Protein AF-A0A8W8NZS8-F1 (afdb_monomer_lite)

pLDDT: mean 82.21, std 13.57, range [36.47, 95.69]

Foldseek 3Di:
DFLLVVLVVVVVVVVVVLVVVLVVQVCVDPCNVDDDDPVCVVVVVVSSVVSVVCCCPPPDDSDPPDPVVVVVVVVVSVVVSPDHDVVVVVCVVVVVVPDDDPDDDLVVDPPRDDPDDPPPPDDDDDDDDDDD

Sequence (132 aa):
MSTADANTSRLVTKIRWVVESANARIKRWKFFDRILPSSQVPFISDFIKIV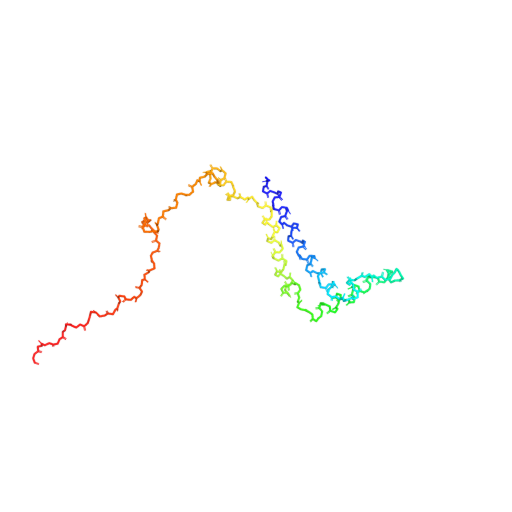CGISNKYFPPLSTGCTEEDSLVAAKMQYLSRQINQLKEEVEERKLDTRSAIWKHPDELQDFPHAIDESESEDDSSECLNEQ

Secondary structure (DSSP, 8-state):
--HHHHHHHHHHHHHHHHHHHHHHHHHTSGGGSS---GGGGGGHHHHHHHHHHHHHHHS--SS-S-HHHHHHHHHHHHHHHTS--HHHHHHHHTTTTTPPP----GGG-TT------TTS-S----------

InterPro domains:
  IPR027806 Harbinger transposase-derived nuclease domain [PF13359] (2-56)

Organism: Magallana gigas (NCBI:txid29159)

Radius of gyration: 3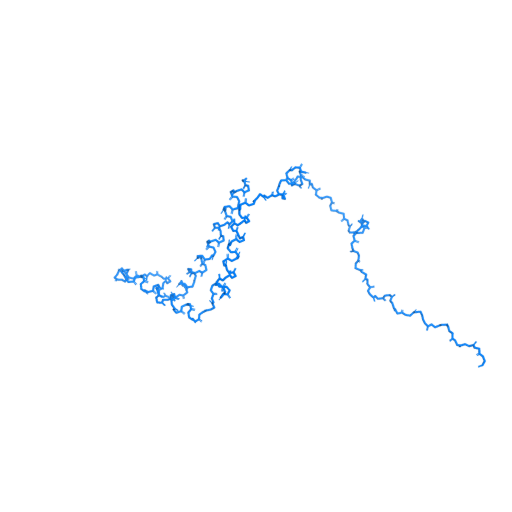0.35 Å; chains: 1; bounding box: 91×66×52 Å

Structure (mmCIF, N/CA/C/O backbone):
data_AF-A0A8W8NZS8-F1
#
_entry.id   AF-A0A8W8NZS8-F1
#
loop_
_atom_site.group_PDB
_atom_site.id
_atom_site.type_symbol
_atom_site.label_atom_id
_atom_site.label_alt_id
_atom_site.label_comp_id
_atom_site.label_asym_id
_atom_site.label_entity_id
_atom_site.label_seq_id
_atom_site.pdbx_PDB_ins_code
_atom_site.Cartn_x
_atom_site.Cartn_y
_atom_site.Cartn_z
_atom_site.occupancy
_atom_site.B_iso_or_equiv
_atom_site.auth_seq_id
_atom_site.auth_comp_id
_atom_site.auth_asym_id
_atom_site.auth_atom_id
_atom_site.pdbx_PDB_model_num
ATOM 1 N N . MET A 1 1 ? -3.570 1.074 25.298 1.00 65.81 1 MET A N 1
ATOM 2 C CA . MET A 1 1 ? -3.574 1.743 23.974 1.00 65.81 1 MET A CA 1
ATOM 3 C C . MET A 1 1 ? -4.966 2.309 23.723 1.00 65.81 1 MET A C 1
ATOM 5 O O . MET A 1 1 ? -5.942 1.596 23.969 1.00 65.81 1 MET A O 1
ATOM 9 N N . SER A 1 2 ? -5.082 3.576 23.316 1.00 85.25 2 SER A N 1
ATOM 10 C CA . SER A 1 2 ? -6.393 4.175 23.037 1.00 85.25 2 SER A CA 1
ATOM 11 C C . SER A 1 2 ? -6.985 3.619 21.734 1.00 85.25 2 SER A C 1
ATOM 13 O O . SER A 1 2 ? -6.271 3.068 20.893 1.00 85.25 2 SER A O 1
ATOM 15 N N . THR A 1 3 ? -8.300 3.754 21.555 1.00 85.69 3 THR A N 1
ATOM 16 C CA . THR A 1 3 ? -8.964 3.361 20.302 1.00 85.69 3 THR A CA 1
ATOM 17 C C . THR A 1 3 ? -8.446 4.173 19.113 1.00 85.69 3 THR A C 1
ATOM 19 O O . THR A 1 3 ? -8.223 3.614 18.040 1.00 85.69 3 THR A O 1
ATOM 22 N N . ALA A 1 4 ? -8.182 5.467 19.315 1.00 86.56 4 ALA A N 1
ATOM 23 C CA . ALA A 1 4 ? -7.640 6.349 18.286 1.00 86.56 4 ALA A CA 1
ATOM 24 C C . ALA A 1 4 ? -6.237 5.909 17.828 1.00 86.56 4 ALA A C 1
ATOM 26 O O . ALA A 1 4 ? -5.978 5.827 16.624 1.00 86.56 4 ALA A O 1
ATOM 27 N N . ASP A 1 5 ? -5.359 5.534 18.765 1.00 87.94 5 ASP A N 1
ATOM 28 C CA . ASP A 1 5 ? -4.012 5.040 18.441 1.00 87.94 5 ASP A CA 1
ATOM 29 C C . ASP A 1 5 ? -4.075 3.716 17.674 1.00 87.94 5 ASP A C 1
ATOM 31 O O . ASP A 1 5 ? -3.342 3.501 16.702 1.00 87.94 5 ASP A O 1
ATOM 35 N N . ALA A 1 6 ? -4.977 2.821 18.088 1.00 88.69 6 ALA A N 1
ATOM 36 C CA . ALA A 1 6 ? -5.173 1.531 17.439 1.00 88.69 6 ALA A CA 1
ATOM 37 C C . ALA A 1 6 ? -5.706 1.701 16.006 1.00 88.69 6 ALA A C 1
ATOM 39 O O . ALA A 1 6 ? -5.213 1.056 15.079 1.00 88.69 6 ALA A O 1
ATOM 40 N N . ASN A 1 7 ? -6.674 2.594 15.798 1.00 89.19 7 ASN A N 1
ATOM 41 C CA . ASN A 1 7 ? -7.216 2.891 14.473 1.00 89.19 7 ASN A CA 1
ATOM 42 C C . ASN A 1 7 ? -6.180 3.556 13.560 1.00 89.19 7 ASN A C 1
ATOM 44 O O . ASN A 1 7 ? -6.047 3.161 12.402 1.00 89.19 7 ASN A O 1
ATOM 48 N N . THR A 1 8 ? -5.391 4.493 14.090 1.00 89.00 8 THR A N 1
ATOM 49 C CA . THR A 1 8 ? -4.275 5.119 13.363 1.00 89.00 8 THR A CA 1
ATOM 50 C C . THR A 1 8 ? -3.255 4.068 12.927 1.00 89.00 8 THR A C 1
ATOM 52 O O . THR A 1 8 ? -2.875 4.005 11.757 1.00 89.00 8 THR A O 1
ATOM 55 N N . SER A 1 9 ? -2.875 3.170 13.836 1.00 90.75 9 SER A N 1
ATOM 56 C CA . SER A 1 9 ? -1.940 2.077 13.546 1.00 90.75 9 SER A CA 1
ATOM 57 C C . SER A 1 9 ? -2.477 1.124 12.472 1.00 90.75 9 SER A C 1
ATOM 59 O O . SER A 1 9 ? -1.734 0.716 11.573 1.00 90.75 9 SER A O 1
ATOM 61 N N . ARG A 1 10 ? -3.778 0.796 12.509 1.00 90.06 10 ARG A N 1
ATOM 62 C CA . ARG A 1 10 ? -4.436 -0.014 11.469 1.00 90.06 10 ARG A CA 1
ATOM 63 C C . ARG A 1 10 ? -4.412 0.676 10.110 1.00 90.06 10 ARG A C 1
ATOM 65 O O . ARG A 1 10 ? -4.098 0.015 9.123 1.00 90.06 10 ARG A O 1
ATOM 72 N N . LEU A 1 11 ? -4.697 1.977 10.052 1.00 90.00 11 LEU A N 1
ATOM 73 C CA . LEU A 1 11 ? -4.678 2.738 8.802 1.00 90.00 11 LEU A CA 1
ATOM 74 C C . LEU A 1 11 ? -3.274 2.756 8.183 1.00 90.00 11 LEU A C 1
ATOM 76 O O . LEU A 1 11 ? -3.115 2.408 7.015 1.00 90.00 11 LEU A O 1
ATOM 80 N N . VAL A 1 12 ? -2.250 3.070 8.983 1.00 91.56 12 VAL A N 1
ATOM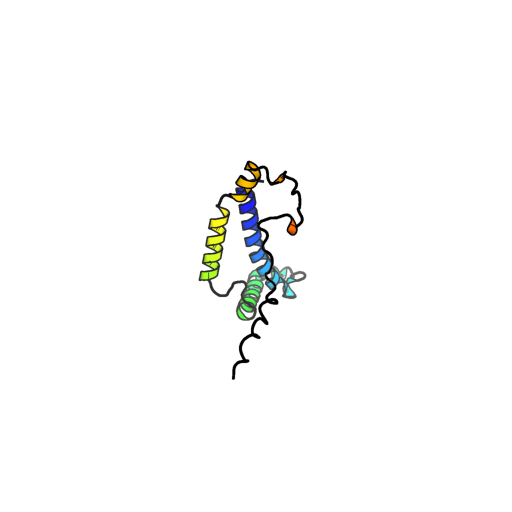 81 C CA . VAL A 1 12 ? -0.840 3.029 8.554 1.00 91.56 12 VAL A CA 1
ATOM 82 C C . VAL A 1 12 ? -0.471 1.645 8.031 1.00 91.56 12 VAL A C 1
ATOM 84 O O . VAL A 1 12 ? 0.169 1.525 6.988 1.00 91.56 12 VAL A O 1
ATOM 87 N N . THR A 1 13 ? -0.906 0.595 8.727 1.00 93.25 13 THR A N 1
ATOM 88 C CA . THR A 1 13 ? -0.668 -0.784 8.298 1.00 93.25 13 THR A CA 1
ATOM 89 C C . THR A 1 13 ? -1.330 -1.047 6.948 1.00 93.25 13 THR A C 1
ATOM 91 O O . THR A 1 13 ? -0.653 -1.487 6.029 1.00 93.25 13 THR A O 1
ATOM 94 N N . LYS A 1 14 ? -2.610 -0.712 6.759 1.00 88.94 14 LYS A N 1
ATOM 95 C CA . LYS A 1 14 ? -3.296 -0.909 5.470 1.00 88.94 14 LYS A CA 1
ATOM 96 C C . LYS A 1 14 ? -2.599 -0.187 4.314 1.00 88.94 14 LYS A C 1
ATOM 98 O O . LYS A 1 14 ? -2.395 -0.794 3.268 1.00 88.94 14 LYS A O 1
ATOM 103 N N . ILE A 1 15 ? -2.169 1.059 4.514 1.00 89.62 15 ILE A N 1
ATOM 104 C CA . ILE A 1 15 ? -1.408 1.814 3.504 1.00 89.62 15 ILE A CA 1
ATOM 105 C C . ILE A 1 15 ? -0.079 1.118 3.195 1.00 89.62 15 ILE A C 1
ATOM 107 O O . ILE A 1 15 ? 0.270 0.935 2.028 1.00 89.62 15 ILE A O 1
ATOM 111 N N . ARG A 1 16 ? 0.649 0.683 4.229 1.00 93.62 16 ARG A N 1
ATOM 112 C CA . ARG A 1 16 ? 1.910 -0.047 4.065 1.00 93.62 16 ARG A CA 1
ATOM 113 C C . ARG A 1 16 ? 1.730 -1.295 3.207 1.00 93.62 16 ARG A C 1
ATOM 115 O O . ARG A 1 16 ? 2.531 -1.492 2.305 1.00 93.62 16 ARG A O 1
ATOM 122 N N . TRP A 1 17 ? 0.674 -2.080 3.423 1.00 92.56 17 TRP A N 1
ATOM 123 C CA . TRP A 1 17 ? 0.405 -3.284 2.626 1.00 92.56 17 TRP A CA 1
ATOM 124 C C . TRP A 1 17 ? 0.272 -2.977 1.128 1.00 92.56 17 TRP A C 1
ATOM 126 O O . TRP A 1 17 ? 0.800 -3.719 0.298 1.00 92.56 17 TRP A O 1
ATOM 136 N N . VAL A 1 18 ? -0.376 -1.865 0.768 1.00 88.69 18 VAL A N 1
ATOM 137 C CA . VAL A 1 18 ? -0.490 -1.425 -0.634 1.00 88.69 18 VAL A CA 1
ATOM 138 C C . VAL A 1 18 ? 0.886 -1.057 -1.200 1.00 88.69 18 VAL A C 1
ATOM 140 O O . VAL A 1 18 ? 1.259 -1.519 -2.280 1.00 88.69 18 VAL A O 1
ATOM 143 N N . VAL A 1 19 ? 1.674 -0.277 -0.454 1.00 92.19 19 VAL A N 1
ATOM 144 C CA . VAL A 1 19 ? 3.027 0.142 -0.861 1.00 92.19 19 VAL A CA 1
ATOM 145 C C . VAL A 1 19 ? 3.975 -1.053 -0.985 1.00 92.19 19 VAL A C 1
ATOM 147 O O . VAL A 1 19 ? 4.726 -1.152 -1.953 1.00 92.19 19 VAL A O 1
ATOM 150 N N . GLU A 1 20 ? 3.938 -1.985 -0.038 1.00 93.19 20 GLU A N 1
ATOM 151 C CA . GLU A 1 20 ? 4.733 -3.213 -0.065 1.00 93.19 20 GLU A CA 1
ATOM 152 C C . GLU A 1 20 ? 4.358 -4.098 -1.250 1.00 93.19 20 GLU A C 1
ATOM 154 O O . GLU A 1 20 ? 5.249 -4.605 -1.929 1.00 93.19 20 GLU A O 1
ATOM 159 N N . SER A 1 21 ? 3.065 -4.209 -1.564 1.00 89.81 21 SER A N 1
ATOM 160 C CA . SER A 1 21 ? 2.588 -4.949 -2.736 1.00 89.81 21 SER A CA 1
ATOM 161 C C . SER A 1 21 ? 3.105 -4.340 -4.044 1.00 89.81 21 SER A C 1
ATOM 163 O O . SER A 1 21 ? 3.544 -5.069 -4.936 1.00 89.81 21 SER A O 1
ATOM 165 N N . ALA A 1 22 ? 3.124 -3.008 -4.158 1.00 90.12 22 ALA A N 1
ATOM 166 C CA . ALA A 1 22 ? 3.720 -2.319 -5.303 1.00 90.12 22 ALA A CA 1
ATOM 167 C C . ALA A 1 22 ? 5.245 -2.523 -5.371 1.00 90.12 22 ALA A C 1
ATOM 169 O O . ALA A 1 22 ? 5.784 -2.893 -6.416 1.00 90.12 22 ALA A O 1
ATOM 170 N N . ASN A 1 23 ? 5.944 -2.370 -4.245 1.00 90.25 23 ASN A N 1
ATOM 171 C CA . ASN A 1 23 ? 7.390 -2.571 -4.161 1.00 90.25 23 ASN A CA 1
ATOM 172 C C . ASN A 1 23 ? 7.801 -4.012 -4.486 1.00 90.25 23 ASN A C 1
ATOM 174 O O . ASN A 1 23 ? 8.819 -4.220 -5.146 1.00 90.25 23 ASN A O 1
ATOM 178 N N . ALA A 1 24 ? 7.016 -5.007 -4.074 1.00 90.06 24 ALA A N 1
ATOM 179 C CA . ALA A 1 24 ? 7.258 -6.408 -4.401 1.00 90.06 24 ALA A CA 1
ATOM 180 C C . ALA A 1 24 ? 7.233 -6.650 -5.920 1.00 90.06 24 ALA A C 1
ATOM 182 O O . ALA A 1 24 ? 8.060 -7.402 -6.437 1.00 90.06 24 ALA A O 1
ATOM 183 N N . ARG A 1 25 ? 6.351 -5.962 -6.664 1.00 90.31 25 ARG A N 1
ATOM 184 C CA . ARG A 1 25 ? 6.322 -6.043 -8.135 1.00 90.31 25 ARG A CA 1
ATOM 185 C C . ARG A 1 25 ? 7.576 -5.475 -8.776 1.00 90.31 25 ARG A C 1
ATOM 187 O O . ARG A 1 25 ? 8.100 -6.091 -9.697 1.00 90.31 25 ARG A O 1
ATOM 194 N N . ILE A 1 26 ? 8.073 -4.345 -8.278 1.00 90.56 26 ILE A N 1
ATOM 195 C CA . ILE A 1 26 ? 9.309 -3.733 -8.782 1.00 90.56 26 ILE A CA 1
ATOM 196 C C . ILE A 1 26 ? 10.501 -4.652 -8.486 1.00 90.56 26 ILE A C 1
ATOM 198 O O . ILE A 1 26 ? 11.286 -4.960 -9.380 1.00 90.56 26 ILE A O 1
ATOM 202 N N . LYS A 1 27 ? 10.598 -5.176 -7.261 1.00 88.19 27 LYS A N 1
ATOM 203 C CA . LYS A 1 27 ? 11.696 -6.062 -6.840 1.00 88.19 27 LYS A CA 1
ATOM 204 C C . LYS A 1 27 ? 11.701 -7.431 -7.527 1.00 88.19 27 LYS A C 1
ATOM 206 O O . LYS A 1 27 ? 12.731 -8.090 -7.536 1.00 88.19 27 LYS A O 1
ATOM 211 N N . ARG A 1 28 ? 10.598 -7.853 -8.159 1.00 88.62 28 ARG A N 1
ATOM 212 C CA . ARG A 1 28 ? 10.556 -9.074 -8.990 1.00 88.62 28 ARG A CA 1
ATOM 213 C C . ARG A 1 28 ? 11.552 -9.030 -10.157 1.00 88.62 28 ARG A C 1
ATOM 215 O O . ARG A 1 28 ? 11.950 -10.073 -10.676 1.00 88.62 28 ARG A O 1
ATOM 222 N N . TRP A 1 29 ? 11.935 -7.838 -10.601 1.00 88.88 29 TRP A N 1
ATOM 223 C CA . TRP A 1 29 ? 12.848 -7.660 -11.720 1.00 88.88 29 TRP A CA 1
ATOM 224 C C . TRP A 1 29 ? 14.290 -7.804 -11.246 1.00 88.88 29 TRP A C 1
ATOM 226 O O . TRP A 1 29 ? 14.765 -7.000 -10.450 1.00 88.88 29 TRP A O 1
ATOM 236 N N . LYS A 1 30 ? 15.018 -8.785 -11.800 1.00 87.88 30 LYS A N 1
ATOM 237 C CA . LYS A 1 30 ? 16.430 -9.060 -11.459 1.00 87.88 30 LYS A CA 1
ATOM 238 C C . LYS A 1 30 ? 17.331 -7.825 -11.536 1.00 87.88 30 LYS A C 1
ATOM 240 O O . LYS A 1 30 ? 18.297 -7.731 -10.790 1.00 87.88 30 LYS A O 1
ATOM 245 N N . PHE A 1 31 ? 16.996 -6.880 -12.415 1.00 86.19 31 PHE A N 1
ATOM 246 C CA . PHE A 1 31 ? 17.688 -5.599 -12.543 1.00 86.19 31 PHE A CA 1
ATOM 247 C C . PHE A 1 31 ? 17.717 -4.793 -11.229 1.00 86.19 31 PHE A C 1
ATOM 249 O O . PHE A 1 31 ? 18.713 -4.140 -10.938 1.00 86.19 31 PHE A O 1
ATOM 256 N N . PHE A 1 32 ? 16.664 -4.879 -10.408 1.00 86.31 32 PHE A N 1
ATOM 257 C CA . PHE A 1 32 ? 16.542 -4.165 -9.132 1.00 86.31 32 PHE A CA 1
ATOM 258 C C . PHE A 1 32 ? 16.889 -5.014 -7.898 1.00 86.31 32 PHE A C 1
ATOM 260 O O . PHE A 1 32 ? 16.834 -4.500 -6.784 1.00 86.31 32 PHE A O 1
ATOM 267 N N . ASP A 1 33 ? 17.231 -6.295 -8.063 1.00 77.56 33 ASP A N 1
ATOM 268 C CA . ASP A 1 33 ? 17.355 -7.239 -6.942 1.00 77.56 33 ASP A CA 1
ATOM 269 C C . ASP A 1 33 ? 18.663 -7.072 -6.143 1.00 77.56 33 ASP A C 1
ATOM 271 O O . ASP A 1 33 ? 18.715 -7.497 -4.992 1.00 77.56 33 ASP A O 1
ATOM 275 N N . ARG A 1 34 ? 19.747 -6.499 -6.710 1.00 70.44 34 ARG A N 1
ATOM 276 C CA . ARG A 1 34 ? 21.086 -6.702 -6.101 1.00 70.44 34 ARG A CA 1
ATOM 277 C C . ARG A 1 34 ? 22.055 -5.537 -5.972 1.00 70.44 34 ARG A C 1
ATOM 279 O O . ARG A 1 34 ? 22.749 -5.557 -4.975 1.00 70.44 34 ARG A O 1
ATOM 286 N N . ILE A 1 35 ? 22.147 -4.582 -6.897 1.00 75.69 35 ILE A N 1
ATOM 287 C CA . ILE A 1 35 ? 22.908 -3.309 -6.804 1.00 75.69 35 ILE A CA 1
ATOM 288 C C . ILE A 1 35 ? 22.826 -2.669 -8.195 1.00 75.69 35 ILE A C 1
ATOM 290 O O . ILE A 1 35 ? 23.009 -3.352 -9.203 1.00 75.69 35 ILE A O 1
ATOM 294 N N . LEU A 1 36 ? 22.582 -1.361 -8.256 1.00 82.62 36 LEU A N 1
ATOM 295 C CA . LEU A 1 36 ? 22.679 -0.582 -9.490 1.00 82.62 36 LEU A CA 1
ATOM 296 C C . LEU A 1 36 ? 24.047 0.114 -9.553 1.00 82.62 36 LEU A C 1
ATOM 298 O O . LEU A 1 36 ? 24.454 0.709 -8.552 1.00 82.62 36 LEU A O 1
ATOM 302 N N . PRO A 1 37 ? 24.755 0.090 -10.698 1.00 87.31 37 PRO A N 1
ATOM 303 C CA . PRO A 1 37 ? 25.967 0.883 -10.867 1.00 87.31 37 PRO A CA 1
ATOM 304 C C . PRO A 1 37 ? 25.679 2.371 -10.645 1.00 87.31 37 PRO A C 1
ATOM 306 O O . PRO A 1 37 ? 24.661 2.878 -11.115 1.00 87.31 37 PRO A O 1
ATOM 309 N N . SER A 1 38 ? 26.594 3.103 -10.005 1.00 89.12 38 SER A N 1
ATOM 310 C CA . SER A 1 38 ? 26.406 4.537 -9.723 1.00 89.12 38 SER A CA 1
ATOM 311 C C . SER A 1 38 ? 26.175 5.379 -10.984 1.00 89.12 38 SER A C 1
ATOM 313 O O . SER A 1 38 ? 25.464 6.377 -10.934 1.00 89.12 38 SER A O 1
ATOM 315 N N . SER A 1 39 ? 26.707 4.946 -12.134 1.00 92.00 39 SER A N 1
ATOM 316 C CA . SER A 1 39 ? 26.470 5.577 -13.442 1.00 92.00 39 SER A CA 1
ATOM 317 C C . SER A 1 39 ? 25.012 5.517 -13.901 1.00 92.00 39 SER A C 1
ATOM 319 O O . SER A 1 39 ? 24.597 6.321 -14.729 1.00 92.00 39 SER A O 1
ATOM 321 N N . GLN A 1 40 ? 24.235 4.576 -13.366 1.00 89.44 40 GLN A N 1
ATOM 322 C CA . GLN A 1 40 ? 22.839 4.342 -13.723 1.00 89.44 40 GLN A CA 1
ATOM 323 C C . GLN A 1 40 ? 21.855 5.028 -12.766 1.00 89.44 40 GLN A C 1
ATOM 325 O O . GLN A 1 40 ? 20.672 5.144 -13.080 1.00 89.44 40 GLN A O 1
ATOM 330 N N . VAL A 1 41 ? 22.329 5.520 -11.615 1.00 88.62 41 VAL A N 1
ATOM 331 C CA . VAL A 1 41 ? 21.509 6.228 -10.618 1.00 88.62 41 VAL A CA 1
ATOM 332 C C . VAL A 1 41 ? 20.743 7.420 -11.211 1.00 88.62 41 VAL A C 1
ATOM 334 O O . VAL A 1 41 ? 19.562 7.543 -10.888 1.00 88.62 41 VAL A O 1
ATOM 337 N N . PRO A 1 42 ? 21.311 8.250 -12.114 1.00 95.19 42 PRO A N 1
ATOM 338 C CA . PRO A 1 42 ? 20.560 9.347 -12.732 1.00 95.19 42 PRO A CA 1
ATOM 339 C C . PRO A 1 42 ? 19.308 8.895 -13.501 1.00 95.19 42 PRO A C 1
ATOM 341 O O . PRO A 1 42 ? 18.351 9.655 -13.608 1.00 95.19 42 PRO A O 1
ATOM 344 N N . PHE A 1 43 ? 19.288 7.651 -13.992 1.00 92.81 43 PHE A N 1
ATOM 345 C CA . PHE A 1 43 ? 18.215 7.095 -14.826 1.00 92.81 43 PHE A CA 1
ATOM 346 C C . PHE A 1 43 ? 17.236 6.204 -14.047 1.00 92.81 43 PHE A C 1
ATOM 348 O O . PHE A 1 43 ? 16.320 5.623 -14.629 1.00 92.81 43 PHE A O 1
ATOM 355 N N . ILE A 1 44 ? 17.388 6.090 -12.721 1.00 90.88 44 ILE A N 1
ATOM 356 C CA . ILE A 1 44 ? 16.578 5.179 -11.897 1.00 90.88 44 ILE A CA 1
ATOM 357 C C . ILE A 1 44 ? 15.074 5.437 -12.022 1.00 90.88 44 ILE A C 1
ATOM 359 O O . ILE A 1 44 ? 14.280 4.498 -12.072 1.00 90.88 44 ILE A O 1
ATOM 363 N N . SER A 1 45 ? 14.691 6.711 -12.126 1.00 93.19 45 SER A N 1
ATOM 364 C CA . SER A 1 45 ? 13.298 7.123 -12.303 1.00 93.19 45 SER A CA 1
ATOM 365 C C . SER A 1 45 ? 12.705 6.532 -13.580 1.00 93.19 45 SER A C 1
ATOM 367 O O . SER A 1 45 ? 11.586 6.021 -13.568 1.00 93.19 45 SER A O 1
ATOM 369 N N . ASP A 1 46 ? 13.474 6.529 -14.668 1.00 95.69 46 ASP A N 1
ATOM 370 C CA . ASP A 1 46 ? 13.013 6.035 -15.960 1.00 95.69 46 ASP A CA 1
ATOM 371 C C . ASP A 1 46 ? 12.918 4.511 -15.968 1.00 95.69 46 ASP A C 1
ATOM 373 O O . ASP A 1 46 ? 11.907 3.968 -16.416 1.00 95.69 46 ASP A O 1
ATOM 377 N N . PHE A 1 47 ? 13.883 3.808 -15.364 1.00 92.50 47 PHE A N 1
ATOM 378 C CA . PHE A 1 47 ? 13.789 2.355 -15.194 1.00 92.50 47 PHE A CA 1
ATOM 379 C C . PHE A 1 47 ? 12.549 1.948 -14.392 1.00 92.50 47 PHE A C 1
ATOM 381 O O . PHE A 1 47 ? 11.846 1.014 -14.784 1.00 92.50 47 PHE A O 1
ATOM 388 N N . ILE A 1 48 ? 12.244 2.659 -13.300 1.00 92.25 48 ILE A N 1
ATOM 389 C CA . ILE A 1 48 ? 11.044 2.401 -12.494 1.00 92.25 48 ILE A CA 1
ATOM 390 C C . ILE A 1 48 ? 9.780 2.658 -13.318 1.00 92.25 48 ILE A C 1
ATOM 392 O O . ILE A 1 48 ? 8.896 1.805 -13.335 1.00 92.25 48 ILE A O 1
ATOM 396 N N . LYS A 1 49 ? 9.685 3.781 -14.042 1.00 94.94 49 LYS A N 1
ATOM 397 C CA . LYS A 1 49 ? 8.518 4.090 -14.891 1.00 94.94 49 LYS A CA 1
ATOM 398 C C . LYS A 1 49 ? 8.287 3.022 -15.956 1.00 94.94 49 LYS A C 1
ATOM 400 O O . LYS A 1 49 ? 7.150 2.588 -16.131 1.00 94.94 49 LYS A O 1
ATOM 405 N N . ILE A 1 50 ? 9.348 2.575 -16.631 1.00 94.62 50 ILE A N 1
ATOM 406 C CA . ILE A 1 50 ? 9.277 1.517 -17.647 1.00 94.62 50 ILE A CA 1
ATOM 407 C C . ILE A 1 50 ? 8.738 0.230 -17.019 1.00 94.62 50 ILE A C 1
ATOM 409 O O . ILE A 1 50 ? 7.756 -0.335 -17.503 1.00 94.62 50 ILE A O 1
ATOM 413 N N . VAL A 1 51 ? 9.331 -0.20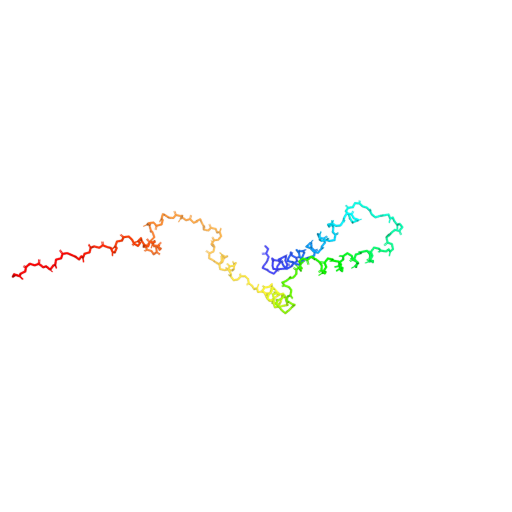9 -15.909 1.00 93.31 51 VAL A N 1
ATOM 414 C CA . VAL A 1 51 ? 8.921 -1.439 -15.223 1.00 93.31 51 VAL A CA 1
ATOM 415 C C . VAL A 1 51 ? 7.496 -1.350 -14.683 1.00 93.31 51 VAL A C 1
ATOM 417 O O . VAL A 1 51 ? 6.735 -2.308 -14.826 1.00 93.31 51 VAL A O 1
ATOM 420 N N . CYS A 1 52 ? 7.091 -0.211 -14.124 1.00 92.56 52 CYS A N 1
ATOM 421 C CA . CYS A 1 52 ? 5.716 0.025 -13.693 1.00 92.56 52 CYS A CA 1
ATOM 422 C C . CYS A 1 52 ? 4.740 -0.005 -14.877 1.00 92.56 52 CYS A C 1
ATOM 424 O O . CYS A 1 52 ? 3.686 -0.625 -14.770 1.00 92.56 52 CYS A O 1
ATOM 426 N N . GLY A 1 53 ? 5.094 0.582 -16.024 1.00 93.38 53 GLY A N 1
ATOM 427 C CA . GLY A 1 53 ? 4.273 0.539 -17.237 1.00 93.38 53 GLY A CA 1
ATOM 428 C C . GLY A 1 53 ? 4.059 -0.885 -17.753 1.00 93.38 53 GLY A C 1
ATOM 429 O O . GLY A 1 53 ? 2.926 -1.286 -18.021 1.00 93.38 53 GLY A O 1
ATOM 430 N N . ILE A 1 54 ? 5.128 -1.687 -17.815 1.00 93.06 54 ILE A N 1
ATOM 431 C CA . ILE A 1 54 ? 5.035 -3.113 -18.167 1.00 93.06 54 ILE A CA 1
ATOM 432 C C . ILE A 1 54 ? 4.187 -3.859 -17.128 1.00 93.06 54 ILE A C 1
ATOM 434 O O . ILE A 1 54 ? 3.317 -4.651 -17.489 1.00 93.06 54 ILE A O 1
ATOM 438 N N . SER A 1 55 ? 4.406 -3.575 -15.841 1.00 91.50 55 SER A N 1
ATOM 439 C CA . SER A 1 55 ? 3.679 -4.209 -14.739 1.00 91.50 55 SER A CA 1
ATOM 440 C C . SER A 1 55 ? 2.175 -3.954 -14.826 1.00 91.50 55 SER A C 1
ATOM 442 O O . SER A 1 55 ? 1.383 -4.882 -14.708 1.00 91.50 55 SER A O 1
ATOM 444 N N . ASN A 1 56 ? 1.781 -2.713 -15.093 1.00 90.00 56 ASN A N 1
ATOM 445 C CA . ASN A 1 56 ? 0.379 -2.315 -15.179 1.00 90.00 56 ASN A CA 1
ATOM 446 C C . ASN A 1 56 ? -0.324 -2.876 -16.419 1.00 90.00 56 ASN A C 1
ATOM 448 O O . ASN A 1 56 ? -1.529 -3.093 -16.378 1.00 90.00 56 ASN A O 1
ATOM 452 N N . LYS A 1 57 ? 0.409 -3.108 -17.516 1.00 91.31 57 LYS A N 1
ATOM 453 C CA . LYS A 1 57 ? -0.170 -3.633 -18.759 1.00 91.31 57 LYS A CA 1
ATOM 454 C C . LYS A 1 57 ? -0.348 -5.151 -18.753 1.00 91.31 57 LYS A C 1
ATOM 456 O O . LYS A 1 57 ? -1.324 -5.638 -19.310 1.00 91.31 57 LYS A O 1
ATOM 461 N N . TYR A 1 58 ? 0.610 -5.893 -18.195 1.00 90.81 58 TYR A N 1
ATOM 462 C CA . TYR A 1 58 ? 0.688 -7.349 -18.394 1.00 90.81 58 TYR A CA 1
ATOM 463 C C . TYR A 1 58 ? 0.503 -8.186 -17.127 1.00 90.81 58 TYR A C 1
ATOM 465 O O . TYR A 1 58 ? 0.382 -9.405 -17.229 1.00 90.81 58 TYR A O 1
ATOM 473 N N . PHE A 1 59 ? 0.495 -7.581 -15.941 1.00 86.81 59 PHE A N 1
ATOM 474 C CA . PHE A 1 59 ? 0.273 -8.305 -14.691 1.00 86.81 59 PHE A CA 1
ATOM 475 C C . PHE A 1 59 ? -1.123 -7.997 -14.153 1.00 86.81 59 PHE A C 1
ATOM 477 O O . PHE A 1 59 ? -1.662 -6.930 -14.453 1.00 86.81 59 PHE A O 1
ATOM 484 N N . PRO A 1 60 ? -1.702 -8.891 -13.327 1.00 87.75 60 PRO A N 1
ATOM 485 C CA . PRO A 1 60 ? -2.979 -8.622 -12.676 1.00 87.75 60 PRO A CA 1
ATOM 486 C C . PRO A 1 60 ? -2.952 -7.255 -11.986 1.00 87.75 60 PRO A C 1
ATOM 488 O O . PRO A 1 60 ? -1.905 -6.893 -11.446 1.00 87.75 60 PRO A O 1
ATOM 491 N N . PRO A 1 61 ? -4.034 -6.470 -11.974 1.00 84.75 61 PRO A N 1
ATOM 492 C CA . PRO A 1 61 ? -4.041 -5.180 -11.289 1.00 84.75 61 PRO A CA 1
ATOM 493 C C . PRO A 1 61 ? -3.758 -5.345 -9.782 1.00 84.75 61 PRO A C 1
ATOM 495 O O . PRO A 1 61 ? -3.959 -6.413 -9.207 1.00 84.75 61 PRO A O 1
ATOM 498 N N . LEU A 1 62 ? -3.175 -4.319 -9.146 1.00 81.94 62 LEU A N 1
ATOM 499 C CA . LEU A 1 62 ? -3.043 -4.278 -7.674 1.00 81.94 62 LEU A CA 1
ATOM 500 C C . LEU A 1 62 ? -4.379 -3.965 -6.994 1.00 81.94 62 LEU A C 1
ATOM 502 O O . LEU A 1 62 ? -4.560 -4.277 -5.823 1.00 81.94 62 LEU A O 1
ATOM 506 N N . SER A 1 63 ? -5.265 -3.313 -7.738 1.00 81.94 63 SER A N 1
ATOM 507 C CA . SER A 1 63 ? -6.616 -2.951 -7.341 1.00 81.94 63 SER A CA 1
ATOM 508 C C . SER A 1 63 ? -7.615 -3.918 -7.983 1.00 81.94 63 SER A C 1
ATOM 510 O O . SER A 1 63 ? -7.236 -4.716 -8.846 1.00 81.94 63 SER A O 1
ATOM 512 N N . THR A 1 64 ? -8.889 -3.847 -7.599 1.00 76.62 64 THR A N 1
ATOM 513 C CA . THR A 1 64 ? -9.964 -4.633 -8.228 1.00 76.62 64 THR A CA 1
ATOM 514 C C . THR A 1 64 ? -10.197 -4.283 -9.702 1.00 76.62 64 THR A C 1
ATOM 516 O O . THR A 1 64 ? -10.934 -4.986 -10.385 1.00 76.62 64 THR A O 1
ATOM 519 N N . GLY A 1 65 ? -9.547 -3.237 -10.226 1.00 78.19 65 GLY A N 1
ATOM 520 C CA . GLY A 1 65 ? -9.727 -2.757 -11.598 1.00 78.19 65 GLY A CA 1
ATOM 521 C C . GLY A 1 65 ? -10.883 -1.766 -11.743 1.00 78.19 65 GLY A C 1
ATOM 522 O O . GLY A 1 65 ? -11.073 -1.225 -12.830 1.00 78.19 65 GLY A O 1
ATOM 523 N N . CYS A 1 66 ? -11.607 -1.484 -10.654 1.00 84.56 66 CYS A N 1
ATOM 524 C CA . CYS A 1 66 ? -12.671 -0.492 -10.582 1.00 84.56 66 CYS A CA 1
ATOM 525 C C . CYS A 1 66 ? -12.281 0.624 -9.606 1.00 84.56 66 CYS A C 1
ATOM 527 O O . CYS A 1 66 ? -12.336 0.468 -8.386 1.00 84.56 66 CYS A O 1
ATOM 529 N N . THR A 1 67 ? -11.905 1.782 -10.151 1.00 84.94 67 THR A N 1
ATOM 530 C CA . THR A 1 67 ? -11.463 2.935 -9.352 1.00 84.94 67 THR A CA 1
ATOM 531 C C . THR A 1 67 ? -12.538 3.448 -8.396 1.00 84.94 67 THR A C 1
ATOM 533 O O . THR A 1 67 ? -12.216 3.988 -7.337 1.00 84.94 67 THR A O 1
ATOM 536 N N . GLU A 1 68 ? -13.811 3.306 -8.767 1.00 90.06 68 GLU A N 1
ATOM 537 C CA . GLU A 1 68 ? -14.940 3.722 -7.935 1.00 90.06 68 GLU A CA 1
ATOM 538 C C . GLU A 1 68 ? -15.073 2.827 -6.698 1.00 90.06 68 GLU A C 1
ATOM 540 O O . GLU A 1 68 ? -15.114 3.333 -5.578 1.00 90.06 68 GLU A O 1
ATOM 545 N N . GLU A 1 69 ? -15.028 1.505 -6.876 1.00 88.44 69 GLU A N 1
ATOM 546 C CA . GLU A 1 69 ? -15.066 0.545 -5.768 1.00 88.44 69 GLU A CA 1
ATOM 547 C C . GLU A 1 69 ? -13.899 0.743 -4.798 1.00 88.44 69 GLU A C 1
ATOM 549 O O . GLU A 1 69 ? -14.109 0.814 -3.585 1.00 88.44 69 GLU A O 1
ATOM 554 N N . ASP A 1 70 ? -12.677 0.907 -5.312 1.00 87.06 70 ASP A N 1
ATOM 555 C CA . ASP A 1 70 ? -11.506 1.179 -4.473 1.00 87.06 70 ASP A CA 1
ATOM 556 C C . ASP A 1 70 ? -11.670 2.475 -3.666 1.00 87.06 70 ASP A C 1
ATOM 558 O O . ASP A 1 70 ? -11.322 2.530 -2.481 1.00 87.06 70 ASP A O 1
ATOM 562 N N . SER A 1 71 ? -12.241 3.515 -4.285 1.00 89.06 71 SER A N 1
ATOM 563 C CA . SER A 1 71 ? -12.511 4.795 -3.622 1.00 89.06 71 SER A CA 1
ATOM 564 C C . SER A 1 71 ? -13.551 4.645 -2.512 1.00 89.06 71 SER A C 1
ATOM 566 O O . SER A 1 71 ? -13.370 5.190 -1.421 1.00 89.06 71 SER A O 1
ATOM 568 N N . LEU A 1 72 ? -14.607 3.860 -2.746 1.00 92.50 72 LEU A N 1
ATOM 569 C CA . LEU A 1 72 ? -15.627 3.554 -1.742 1.00 92.50 72 LEU A CA 1
ATOM 570 C C . LEU A 1 72 ? -15.041 2.769 -0.564 1.00 92.50 72 LEU A C 1
ATOM 572 O O . LEU A 1 72 ? -15.319 3.088 0.596 1.00 92.50 72 LEU A O 1
ATOM 576 N N . VAL A 1 73 ? -14.186 1.780 -0.832 1.00 89.31 73 VAL A N 1
ATOM 577 C CA . VAL A 1 73 ? -13.490 1.012 0.212 1.00 89.31 73 VAL A CA 1
ATOM 578 C C . VAL A 1 73 ? -12.570 1.918 1.030 1.00 89.31 73 VAL A C 1
ATOM 580 O O . VAL A 1 73 ? -12.588 1.851 2.263 1.00 89.31 73 VAL A O 1
ATOM 583 N N . ALA A 1 74 ? -11.806 2.800 0.382 1.00 88.50 74 ALA A N 1
ATOM 584 C CA . ALA A 1 74 ? -10.934 3.754 1.062 1.00 88.50 74 ALA A CA 1
ATOM 585 C C . ALA A 1 74 ? -11.731 4.736 1.938 1.00 88.50 74 ALA A C 1
ATOM 587 O O . ALA A 1 74 ? -11.383 4.943 3.105 1.00 88.50 74 ALA A O 1
ATOM 588 N N . ALA A 1 75 ? -12.836 5.281 1.420 1.00 92.56 75 ALA A N 1
ATOM 589 C CA . ALA A 1 75 ? -13.733 6.158 2.169 1.00 92.56 75 ALA A CA 1
ATOM 590 C C . ALA A 1 75 ? -14.329 5.441 3.390 1.00 92.56 75 ALA A C 1
ATOM 592 O O . ALA A 1 75 ? -14.316 5.980 4.500 1.00 92.56 75 ALA A O 1
ATOM 593 N N . LYS A 1 76 ? -14.762 4.184 3.224 1.00 93.06 76 LYS A N 1
ATOM 594 C CA . LYS A 1 76 ? -15.245 3.343 4.326 1.00 93.06 76 LYS A CA 1
ATOM 595 C C . LYS A 1 76 ? -14.160 3.115 5.378 1.00 93.06 76 LYS A C 1
ATOM 597 O O . LYS A 1 76 ? -14.436 3.258 6.567 1.00 93.06 76 LYS A O 1
ATOM 602 N N . MET A 1 77 ? -12.926 2.803 4.975 1.00 90.19 77 MET A N 1
ATOM 603 C CA . MET A 1 77 ? -11.807 2.635 5.912 1.00 90.19 77 MET A CA 1
ATOM 604 C C . MET A 1 77 ? -11.521 3.916 6.702 1.00 90.19 77 MET A C 1
ATOM 606 O O . MET A 1 77 ? -11.318 3.848 7.913 1.00 90.19 77 MET A O 1
ATOM 610 N N . GLN A 1 78 ? -11.543 5.077 6.045 1.00 90.88 78 GLN A N 1
ATOM 611 C CA . GLN A 1 78 ? -11.323 6.368 6.699 1.00 90.88 78 GLN A CA 1
ATOM 612 C C . GLN A 1 78 ? -12.458 6.733 7.665 1.00 90.88 78 GLN A C 1
ATOM 614 O O . GLN A 1 78 ? -12.211 7.272 8.744 1.00 90.88 78 GLN A O 1
ATOM 619 N N . TYR A 1 79 ? -13.704 6.430 7.301 1.00 92.25 79 TYR A N 1
ATOM 620 C CA . TYR A 1 79 ? -14.845 6.600 8.193 1.00 92.25 79 TYR A CA 1
ATOM 621 C C . TYR A 1 79 ? -14.698 5.727 9.446 1.00 92.25 79 TYR A C 1
ATOM 623 O O . TYR A 1 79 ? -14.782 6.240 10.564 1.00 92.25 79 TYR A O 1
ATOM 631 N N . LEU A 1 80 ? -14.402 4.434 9.264 1.00 89.38 80 LEU A N 1
ATOM 632 C CA . LEU A 1 80 ? -14.238 3.464 10.350 1.00 89.38 80 LEU A CA 1
ATOM 633 C C . LEU A 1 80 ? -13.055 3.794 11.263 1.00 89.38 80 LEU A C 1
ATOM 635 O O . LEU A 1 80 ? -13.147 3.593 12.470 1.00 89.38 80 LEU A O 1
ATOM 639 N N . SER A 1 81 ? -11.963 4.355 10.734 1.00 88.62 81 SER A N 1
ATOM 640 C CA . SER A 1 81 ? -10.812 4.731 11.563 1.00 88.62 81 SER A CA 1
ATOM 641 C C . SER A 1 81 ? -11.132 5.843 12.567 1.00 88.62 81 SER A C 1
ATOM 643 O O . SER A 1 81 ? -10.427 5.991 13.563 1.00 88.62 81 SER A O 1
ATOM 645 N N . ARG A 1 82 ? -12.180 6.636 12.316 1.00 88.69 82 ARG A N 1
ATOM 646 C CA . ARG A 1 82 ? -12.639 7.702 13.219 1.00 88.69 82 ARG A CA 1
ATOM 647 C C . ARG A 1 82 ? -13.675 7.222 14.233 1.00 88.69 82 ARG A C 1
ATOM 649 O O . ARG A 1 82 ? -14.001 7.976 15.142 1.00 88.69 82 ARG A O 1
ATOM 656 N N . GLN A 1 83 ? -14.193 6.004 14.082 1.00 88.81 83 GLN A N 1
ATOM 657 C CA . GLN A 1 83 ? -15.211 5.483 14.985 1.00 88.81 83 GLN A CA 1
ATOM 658 C C . GLN A 1 83 ? -14.600 5.010 16.302 1.00 88.81 83 GLN A C 1
ATOM 660 O O . GLN A 1 83 ? -13.486 4.474 16.354 1.00 88.81 83 GLN A O 1
ATOM 665 N N . ILE A 1 84 ? -15.370 5.195 17.369 1.00 86.88 84 ILE A N 1
ATOM 666 C CA . ILE A 1 84 ? -15.087 4.617 18.678 1.00 86.88 84 ILE A CA 1
ATOM 667 C C . ILE A 1 84 ? -15.358 3.109 18.656 1.00 86.88 84 ILE A C 1
ATOM 669 O O . ILE A 1 84 ? -16.193 2.614 17.902 1.00 86.88 84 ILE A O 1
ATOM 673 N N . ASN A 1 85 ? -14.626 2.364 19.480 1.00 88.00 85 ASN A N 1
ATOM 674 C CA . ASN A 1 85 ? -14.764 0.920 19.585 1.00 88.00 85 ASN A CA 1
ATOM 675 C C . ASN A 1 85 ? -15.731 0.614 20.729 1.00 88.00 85 ASN A C 1
ATOM 677 O O . ASN A 1 85 ? -15.294 0.426 21.860 1.00 88.00 85 ASN A O 1
ATOM 681 N N . GLN A 1 86 ? -17.024 0.591 20.409 1.00 89.25 86 GLN A N 1
ATOM 682 C CA . GLN A 1 86 ? -18.101 0.323 21.369 1.00 89.25 86 GLN A CA 1
ATOM 683 C C . GLN A 1 86 ? -17.922 -1.034 22.061 1.00 89.25 86 GLN A C 1
ATOM 685 O O . GLN A 1 86 ? -18.102 -1.139 23.264 1.00 89.25 86 GLN A O 1
ATOM 690 N N . LEU A 1 87 ? -17.452 -2.058 21.337 1.00 88.25 87 LEU A N 1
ATOM 691 C CA . LEU A 1 87 ? -17.175 -3.368 21.932 1.00 88.25 87 LEU A CA 1
ATOM 692 C C . LEU A 1 87 ? -16.096 -3.286 23.019 1.00 88.25 87 LEU A C 1
ATOM 694 O O . LEU A 1 87 ? -16.193 -3.955 24.041 1.00 88.25 87 LEU A O 1
ATOM 698 N N . LYS A 1 88 ? -15.052 -2.479 22.802 1.00 86.19 88 LYS A N 1
ATOM 699 C CA . LYS A 1 88 ? -14.011 -2.282 23.815 1.00 86.19 88 LYS A CA 1
ATOM 700 C C . LYS A 1 88 ? -14.596 -1.646 25.077 1.00 86.19 88 LYS A C 1
ATOM 702 O O . LYS A 1 88 ? -14.271 -2.096 26.167 1.00 86.19 88 LYS A O 1
ATOM 707 N N . GLU A 1 89 ? -15.449 -0.642 24.908 1.00 87.56 89 GLU A N 1
ATOM 708 C CA . GLU A 1 89 ? -16.145 0.021 26.012 1.00 87.56 89 GLU A CA 1
ATOM 709 C C . GLU A 1 89 ? -17.019 -0.975 26.786 1.00 87.56 89 GLU A C 1
ATOM 711 O O . GLU A 1 89 ? -16.850 -1.118 27.991 1.00 87.56 89 GLU A O 1
ATOM 716 N N . GLU A 1 90 ? -17.835 -1.779 26.099 1.00 90.69 90 GLU A N 1
ATOM 717 C CA . GLU A 1 90 ? -18.666 -2.803 26.744 1.00 90.69 90 GLU A CA 1
ATOM 718 C C . GLU A 1 90 ? -17.850 -3.868 27.489 1.00 90.69 90 GLU A C 1
ATOM 720 O O . GLU A 1 90 ? -18.235 -4.305 28.576 1.00 90.69 90 GLU A O 1
ATOM 725 N N . VAL A 1 91 ? -16.725 -4.304 26.914 1.00 89.81 91 VAL A N 1
ATOM 726 C CA . VAL A 1 91 ? -15.823 -5.276 27.546 1.00 89.81 91 VAL A CA 1
ATOM 727 C C . VAL A 1 91 ? -15.230 -4.705 28.831 1.00 89.81 91 VAL A C 1
ATOM 729 O O . VAL A 1 91 ? -15.224 -5.406 29.844 1.00 89.81 91 VAL A O 1
ATOM 732 N N . GLU A 1 92 ? -14.774 -3.451 28.802 1.00 89.12 92 GLU A N 1
ATOM 733 C CA . GLU A 1 92 ? -14.201 -2.757 29.960 1.00 89.12 92 GLU A CA 1
ATOM 734 C C . GLU A 1 92 ? -15.272 -2.483 31.036 1.00 89.12 92 GLU A C 1
ATOM 736 O O . GLU A 1 92 ? -15.045 -2.774 32.213 1.00 89.12 92 GLU A O 1
ATOM 741 N N . GLU A 1 93 ? -16.467 -2.020 30.653 1.00 91.25 93 GLU A N 1
ATOM 742 C CA . GLU A 1 93 ? -17.590 -1.763 31.569 1.00 91.25 93 GLU A CA 1
ATOM 743 C C . GLU A 1 93 ? -18.065 -3.034 32.277 1.00 91.25 93 GLU A C 1
ATOM 745 O O . GLU A 1 93 ? -18.274 -3.055 33.494 1.00 91.25 93 GLU A O 1
ATOM 750 N N . ARG A 1 94 ? -18.227 -4.123 31.523 1.00 90.75 94 ARG A N 1
ATOM 751 C CA . ARG A 1 94 ? -18.726 -5.403 32.044 1.00 90.75 94 ARG A CA 1
ATOM 752 C C . ARG A 1 94 ? -17.611 -6.295 32.599 1.00 90.75 94 ARG A C 1
ATOM 754 O O . ARG A 1 94 ? -17.908 -7.395 33.076 1.00 90.75 94 ARG A O 1
ATOM 761 N N . LYS A 1 95 ? -16.353 -5.833 32.557 1.00 87.25 95 LYS A N 1
ATOM 762 C CA . LYS A 1 95 ? -15.141 -6.566 32.966 1.00 87.25 95 LYS A CA 1
ATOM 763 C C . LYS A 1 95 ? -15.040 -7.952 32.321 1.00 87.25 95 LYS A C 1
ATOM 765 O O . LYS A 1 95 ? -14.660 -8.931 32.968 1.00 87.25 95 LYS A O 1
ATOM 770 N N . LEU A 1 96 ? -15.451 -8.061 31.057 1.00 86.12 96 LEU A N 1
ATOM 771 C CA . LEU A 1 96 ? -15.510 -9.339 30.336 1.00 86.12 96 LEU A CA 1
ATOM 772 C C . LEU A 1 96 ? -14.120 -9.899 30.025 1.00 86.12 96 LEU A C 1
ATOM 774 O O . LEU A 1 96 ? -13.978 -11.100 29.841 1.00 86.12 96 LEU A O 1
ATOM 778 N N . ASP A 1 97 ? -13.103 -9.047 30.011 1.00 83.81 97 ASP A N 1
ATOM 779 C CA . ASP A 1 97 ? -11.692 -9.394 29.842 1.00 83.81 97 ASP A CA 1
ATOM 780 C C . ASP A 1 97 ? -11.103 -10.164 31.037 1.00 83.81 97 ASP A C 1
ATOM 782 O O . ASP A 1 97 ? -10.116 -10.880 30.886 1.00 83.81 97 ASP A O 1
ATOM 786 N N . THR A 1 98 ? -11.714 -10.039 32.218 1.00 84.56 98 THR A N 1
ATOM 787 C CA . THR A 1 98 ? -11.242 -10.672 33.465 1.00 84.56 98 THR A CA 1
ATOM 788 C C . THR A 1 98 ? -12.106 -11.837 33.936 1.00 84.56 98 THR A C 1
ATOM 790 O O . THR A 1 98 ? -11.702 -12.585 34.828 1.00 84.56 98 THR A O 1
ATOM 793 N N . ARG A 1 99 ? -13.293 -12.024 33.350 1.00 73.62 99 ARG A N 1
ATOM 794 C CA . ARG A 1 99 ? -14.156 -13.167 33.660 1.00 73.62 99 ARG A CA 1
ATOM 795 C C . ARG A 1 99 ? -13.573 -14.429 33.028 1.00 73.62 99 ARG A C 1
ATOM 797 O O . ARG A 1 99 ? -13.476 -14.527 31.809 1.00 73.62 99 ARG A O 1
ATOM 804 N N . SER A 1 100 ? -13.234 -15.423 33.845 1.00 69.50 100 SER A N 1
ATOM 805 C CA . SER A 1 100 ? -12.968 -16.766 33.337 1.00 69.50 100 SER A CA 1
ATOM 806 C C . SER A 1 100 ? -14.274 -17.364 32.813 1.00 69.50 100 SER A C 1
ATOM 808 O O . SER A 1 100 ? -15.272 -17.452 33.531 1.00 69.50 100 SER A O 1
ATOM 810 N N . ALA A 1 101 ? -14.288 -17.758 31.541 1.00 71.88 101 ALA A N 1
ATOM 811 C CA . ALA A 1 101 ? -15.407 -18.509 30.997 1.00 71.88 101 ALA A CA 1
ATOM 812 C C . ALA A 1 101 ? -15.463 -19.879 31.689 1.00 71.88 101 ALA A C 1
ATOM 814 O O . ALA A 1 101 ? -14.521 -20.669 31.594 1.00 71.88 101 ALA A O 1
ATOM 815 N N . ILE A 1 102 ? -16.562 -20.156 32.392 1.00 72.25 102 ILE A N 1
ATOM 816 C CA . ILE A 1 102 ? -16.901 -21.516 32.810 1.00 72.25 102 ILE A CA 1
ATOM 817 C C . ILE A 1 102 ? -17.524 -22.172 31.583 1.00 72.25 102 ILE A C 1
ATOM 819 O O . ILE A 1 102 ? -18.701 -21.967 31.290 1.00 72.25 102 ILE A O 1
ATOM 823 N N . TRP A 1 103 ? -16.699 -22.887 30.824 1.00 76.75 103 TRP A N 1
ATOM 824 C CA . TRP A 1 103 ? -17.164 -23.678 29.694 1.00 76.75 103 TRP A CA 1
ATOM 825 C C . TRP A 1 103 ? -18.059 -24.797 30.221 1.00 76.75 103 TRP A C 1
ATOM 827 O O . TRP A 1 103 ? -17.636 -25.584 31.066 1.00 76.75 103 TRP A O 1
ATOM 837 N N . LYS A 1 104 ? -19.301 -24.825 29.745 1.00 80.06 104 LYS A N 1
ATOM 838 C CA . LYS A 1 104 ? -20.268 -25.886 30.025 1.00 80.06 104 LYS A CA 1
ATOM 839 C C . LYS A 1 104 ? -20.401 -26.780 28.806 1.00 80.06 104 LYS A C 1
ATOM 841 O O . LYS A 1 104 ? -20.170 -26.319 27.685 1.00 80.06 104 LYS A O 1
ATOM 846 N N . HIS A 1 105 ? -20.762 -28.040 29.024 1.00 82.44 105 HIS A N 1
ATOM 847 C CA . HIS A 1 105 ? -21.064 -28.935 27.916 1.00 82.44 105 HIS A CA 1
ATOM 848 C C . HIS A 1 105 ? -22.298 -28.410 27.152 1.00 82.44 105 HIS A C 1
ATOM 850 O O . HIS A 1 105 ? -23.207 -27.885 27.798 1.00 82.44 105 HIS A O 1
ATOM 856 N N . PRO A 1 106 ? -22.352 -28.509 25.811 1.00 78.38 106 PRO A N 1
ATOM 857 C CA . PRO A 1 106 ? -23.502 -28.057 25.022 1.00 78.38 106 PRO A CA 1
ATOM 858 C C . PRO A 1 106 ? -24.850 -28.592 25.523 1.00 78.38 106 PRO A C 1
ATOM 860 O O . PRO A 1 106 ? -25.813 -27.837 25.591 1.00 78.38 106 PRO A O 1
ATOM 863 N N . ASP A 1 107 ? -24.882 -29.843 25.985 1.00 79.44 107 ASP A N 1
ATOM 864 C CA . ASP A 1 107 ? -26.085 -30.493 26.530 1.00 79.44 107 ASP A CA 1
ATOM 865 C C . ASP A 1 107 ? -26.610 -29.841 27.828 1.00 79.44 107 ASP A C 1
ATOM 867 O O . ASP A 1 107 ? -27.749 -30.062 28.231 1.00 79.44 107 ASP A O 1
ATOM 871 N N . GLU A 1 108 ? -25.793 -29.032 28.512 1.00 81.38 108 GLU A N 1
ATOM 872 C CA . GLU A 1 108 ? -26.177 -28.304 29.730 1.00 81.38 108 GLU A CA 1
ATOM 873 C C . GLU A 1 108 ? -26.835 -26.940 29.433 1.00 81.38 108 GLU A C 1
ATOM 875 O O . GLU A 1 108 ? -27.222 -26.217 30.359 1.00 81.38 108 GLU A O 1
ATOM 880 N N . LEU A 1 109 ? -26.934 -26.544 28.159 1.00 80.62 109 LEU A N 1
ATOM 881 C CA . LEU A 1 109 ? -27.483 -25.263 27.715 1.00 80.62 109 LEU A CA 1
ATOM 882 C C . LEU A 1 109 ? -28.892 -25.466 27.135 1.00 80.62 109 LEU A C 1
ATOM 884 O O . LEU A 1 109 ? -29.049 -26.0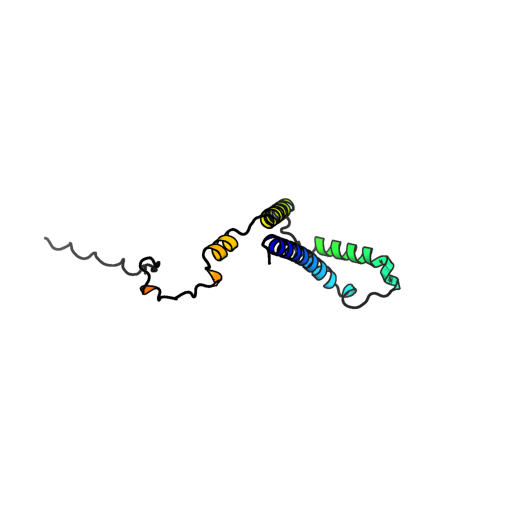51 26.069 1.00 80.62 109 LEU A O 1
ATOM 888 N N . GLN A 1 110 ? -29.914 -24.924 27.812 1.00 74.50 110 GLN A N 1
ATOM 889 C CA . GLN A 1 110 ? -31.324 -25.062 27.398 1.00 74.50 110 GLN A CA 1
ATOM 890 C C . GLN A 1 110 ? -31.614 -24.560 25.974 1.00 74.50 110 GLN A C 1
ATOM 892 O O . GLN A 1 110 ? -32.453 -25.140 25.295 1.00 74.50 110 GLN A O 1
ATOM 897 N N . ASP A 1 111 ? -30.905 -23.524 25.519 1.00 78.56 111 ASP A N 1
ATOM 898 C CA . ASP A 1 111 ? -31.136 -22.883 24.217 1.00 78.56 111 ASP A CA 1
ATOM 899 C C . ASP A 1 111 ? -30.049 -23.223 23.182 1.00 78.56 111 ASP A C 1
ATOM 901 O O . ASP A 1 111 ? -29.842 -22.480 22.217 1.00 78.56 111 ASP A O 1
ATOM 905 N N . PHE A 1 112 ? -29.285 -24.303 23.384 1.00 77.94 112 PHE A N 1
ATOM 906 C CA . PHE A 1 112 ? -28.268 -24.683 22.406 1.00 77.94 112 PHE A CA 1
ATOM 907 C C . PHE A 1 112 ? -28.934 -25.251 21.141 1.00 77.94 112 PHE A C 1
ATOM 909 O O . PHE A 1 112 ? -29.773 -26.149 21.251 1.00 77.94 112 PHE A O 1
ATOM 916 N N . PRO A 1 113 ? -28.598 -24.764 19.931 1.00 79.75 113 PRO A N 1
ATOM 917 C CA . PRO A 1 113 ? -29.163 -25.301 18.700 1.00 79.75 113 PRO A CA 1
ATOM 918 C C . PRO A 1 113 ? -28.700 -26.744 18.504 1.00 79.75 113 PRO A C 1
ATOM 920 O O . PRO A 1 113 ? -27.515 -26.998 18.285 1.00 79.75 113 PRO A O 1
ATOM 923 N N . HIS A 1 114 ? -29.637 -27.684 18.573 1.00 74.88 114 HIS A N 1
ATOM 924 C CA . HIS A 1 114 ? -29.380 -29.073 18.222 1.00 74.88 114 HIS A CA 1
ATOM 925 C C . HIS A 1 114 ? -29.659 -29.231 16.730 1.00 74.88 114 HIS A C 1
ATOM 927 O O . HIS A 1 114 ? -30.699 -28.786 16.238 1.00 74.88 114 HIS A O 1
ATOM 933 N N . ALA A 1 115 ? -28.708 -29.811 15.998 1.00 71.50 115 ALA A N 1
ATOM 934 C CA . ALA A 1 115 ? -28.955 -30.195 14.619 1.00 71.50 115 ALA A CA 1
ATOM 935 C C . ALA A 1 115 ? -30.098 -31.218 14.624 1.00 71.50 115 ALA A C 1
ATOM 937 O O . ALA A 1 115 ? -30.014 -32.233 15.311 1.00 71.50 115 ALA A O 1
ATOM 938 N N . ILE A 1 116 ? -31.184 -30.902 13.922 1.00 69.44 116 ILE A N 1
ATOM 939 C CA . ILE A 1 116 ? -32.288 -31.833 13.717 1.00 69.44 116 ILE A CA 1
ATOM 940 C C . ILE A 1 116 ? -31.763 -32.852 12.708 1.00 69.44 116 ILE A C 1
ATOM 942 O O . ILE A 1 116 ? -31.479 -32.483 11.569 1.00 69.44 116 ILE A O 1
ATOM 946 N N . ASP A 1 117 ? -31.564 -34.095 13.137 1.00 63.12 117 ASP A N 1
ATOM 947 C CA . ASP A 1 117 ? -31.258 -35.185 12.216 1.00 63.12 117 ASP A CA 1
ATOM 948 C C . ASP A 1 117 ? -32.508 -35.426 11.356 1.00 63.12 117 ASP A C 1
ATOM 950 O O . ASP A 1 117 ? -33.586 -35.723 11.869 1.00 63.12 117 ASP A O 1
ATOM 954 N N . GLU A 1 118 ? -32.385 -35.264 10.038 1.00 61.22 118 GLU A N 1
ATOM 955 C CA . GLU A 1 118 ? -33.477 -35.441 9.063 1.00 61.22 118 GLU A CA 1
ATOM 956 C C . GLU A 1 118 ? -33.894 -36.922 8.880 1.00 61.22 118 GLU A C 1
ATOM 958 O O . GLU A 1 118 ? -34.526 -37.275 7.888 1.00 61.22 118 GLU A O 1
ATOM 963 N N . SER A 1 119 ? -33.547 -37.816 9.811 1.00 54.31 119 SER A N 1
ATOM 964 C CA . SER A 1 119 ? -33.660 -39.273 9.656 1.00 54.31 119 SER A CA 1
ATOM 965 C C . SER A 1 119 ? -34.898 -39.924 10.293 1.00 54.31 119 SER A C 1
ATOM 967 O O . SER A 1 119 ? -35.046 -41.136 10.174 1.00 54.31 119 SER A O 1
ATOM 969 N N . GLU A 1 120 ? -35.824 -39.170 10.898 1.00 52.28 120 GLU A N 1
ATOM 970 C CA . GLU A 1 120 ? -37.053 -39.722 11.516 1.00 52.28 120 GLU A CA 1
ATOM 971 C C . GLU A 1 120 ? -38.361 -39.273 10.826 1.00 52.28 120 GLU A C 1
ATOM 973 O O . GLU A 1 120 ? -39.355 -38.977 11.487 1.00 52.28 120 GLU A O 1
ATOM 978 N N . SER A 1 121 ? -38.396 -39.203 9.489 1.00 50.00 121 SER A N 1
ATOM 979 C CA . SER A 1 121 ? -39.643 -38.907 8.747 1.00 50.00 121 SER A CA 1
ATOM 980 C C . SER A 1 121 ? -40.037 -39.941 7.690 1.00 50.00 121 SER A C 1
ATOM 982 O O . SER A 1 121 ? -40.758 -39.615 6.749 1.00 50.00 121 SER A O 1
ATOM 984 N N . GLU A 1 122 ? -39.627 -41.197 7.861 1.00 53.16 122 GLU A N 1
ATOM 985 C CA . GLU A 1 122 ? -40.153 -42.307 7.065 1.00 53.16 122 GLU A CA 1
ATOM 986 C C . GLU A 1 122 ? -40.815 -43.353 7.977 1.00 53.16 122 GLU A C 1
ATOM 988 O O . GLU A 1 122 ? -40.246 -43.781 8.978 1.00 53.16 122 GLU A O 1
ATOM 993 N N . ASP A 1 123 ? -42.032 -43.727 7.576 1.00 49.88 123 ASP A N 1
ATOM 994 C CA . ASP A 1 123 ? -42.830 -44.882 8.003 1.00 49.88 123 ASP A CA 1
ATOM 995 C C . ASP A 1 123 ? -43.778 -44.732 9.208 1.00 49.88 123 ASP A C 1
ATOM 997 O O . ASP A 1 123 ? -43.629 -45.378 10.240 1.00 49.88 123 ASP A O 1
ATOM 1001 N N . ASP A 1 124 ? -44.889 -44.016 8.988 1.00 44.62 124 ASP A N 1
ATOM 1002 C CA . ASP A 1 124 ? -46.184 -44.471 9.519 1.00 44.62 124 ASP A CA 1
ATOM 1003 C C . ASP A 1 124 ? -47.264 -44.386 8.424 1.00 44.62 124 ASP A C 1
ATOM 1005 O O . ASP A 1 124 ? -47.949 -43.382 8.216 1.00 44.62 124 ASP A O 1
ATOM 1009 N N . SER A 1 125 ? -47.329 -45.423 7.590 1.00 50.41 125 SER A N 1
ATOM 1010 C CA . SER A 1 125 ? -48.347 -45.598 6.546 1.00 50.41 125 SER A CA 1
ATOM 1011 C C . SER A 1 125 ? -48.620 -47.084 6.333 1.00 50.41 125 SER A C 1
ATOM 1013 O O . SER A 1 125 ? -48.400 -47.620 5.250 1.00 50.41 125 SER A O 1
ATOM 1015 N N . SER A 1 126 ? -49.085 -47.785 7.368 1.00 53.19 126 SER A N 1
ATOM 1016 C CA . SER A 1 126 ? -49.616 -49.139 7.175 1.00 53.19 126 SER A CA 1
ATOM 1017 C C . SER A 1 126 ? -50.719 -49.510 8.161 1.00 53.19 126 SER A C 1
ATOM 1019 O O . SER A 1 126 ? -50.606 -50.476 8.893 1.00 53.19 126 SER A O 1
ATOM 1021 N N . GLU A 1 127 ? -51.844 -48.799 8.114 1.00 51.69 127 GLU A N 1
ATOM 1022 C CA . GLU A 1 127 ? -53.129 -49.346 8.564 1.00 51.69 127 GLU A CA 1
ATOM 1023 C C . GLU A 1 127 ? -54.255 -48.692 7.762 1.00 51.69 127 GLU A C 1
ATOM 1025 O O . GLU A 1 127 ? -54.641 -47.566 8.044 1.00 51.69 127 GLU A O 1
ATOM 1030 N N . CYS A 1 128 ? -54.727 -49.370 6.712 1.00 48.53 128 CYS A N 1
ATOM 1031 C CA . CYS A 1 128 ? -56.094 -49.293 6.177 1.00 48.53 128 CYS A CA 1
ATOM 1032 C C . CYS A 1 128 ? -56.153 -50.081 4.865 1.00 48.53 128 CYS A C 1
ATOM 1034 O O . CYS A 1 128 ? -56.056 -49.477 3.810 1.00 48.53 128 CYS A O 1
ATOM 1036 N N . LEU A 1 129 ? -56.307 -51.406 4.915 1.00 49.59 129 LEU A N 1
ATOM 1037 C CA . LEU A 1 129 ? -57.030 -52.186 3.898 1.00 49.5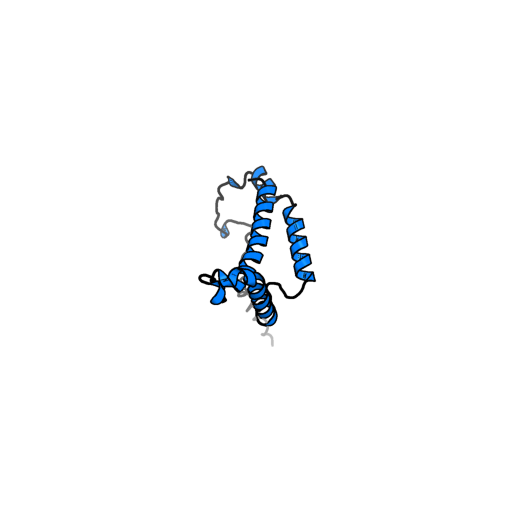9 129 LEU A CA 1
ATOM 1038 C C . LEU A 1 129 ? -57.268 -53.598 4.458 1.00 49.59 129 LEU A C 1
ATOM 1040 O O . LEU A 1 129 ? -56.431 -54.482 4.311 1.00 49.59 129 LEU A O 1
ATOM 1044 N N . ASN A 1 130 ? -58.405 -53.783 5.130 1.00 42.12 130 ASN A N 1
ATOM 1045 C CA . ASN A 1 130 ? -59.100 -55.068 5.204 1.00 42.12 130 ASN A CA 1
ATOM 1046 C C . ASN A 1 130 ? -60.541 -54.839 5.678 1.00 42.12 130 ASN A C 1
ATOM 1048 O O . ASN A 1 130 ? -60.846 -55.027 6.848 1.00 42.12 130 ASN A O 1
ATOM 1052 N N . GLU A 1 131 ? -61.423 -54.455 4.755 1.00 40.84 131 GLU A N 1
ATOM 1053 C CA . GLU A 1 131 ? -62.830 -54.862 4.799 1.00 40.84 131 GLU A CA 1
ATOM 1054 C C . GLU A 1 131 ? -63.349 -55.082 3.367 1.00 40.84 131 GLU A C 1
ATOM 1056 O O . GLU A 1 131 ? -63.260 -54.184 2.529 1.00 40.84 131 GLU A O 1
ATOM 1061 N N . GLN A 1 132 ? -63.933 -56.279 3.190 1.00 36.47 132 GLN A N 1
ATOM 1062 C CA . GLN A 1 132 ? -64.693 -56.862 2.064 1.00 36.47 132 GLN A CA 1
ATOM 1063 C C . GLN A 1 132 ? -63.924 -57.604 0.965 1.00 36.47 132 GLN A C 1
ATOM 1065 O O . GLN A 1 132 ? -63.286 -56.971 0.100 1.00 36.47 132 GLN A O 1
#